Protein AF-A0A916G2P5-F1 (afdb_monomer)

Solvent-accessible surface area (backbone atoms only — not comparable to full-atom values): 8422 Å² total; per-residue (Å²): 133,71,67,78,41,78,45,79,66,48,78,42,62,60,66,67,52,51,50,53,52,50,51,51,64,76,68,56,55,96,84,54,54,54,76,46,82,44,68,42,59,69,83,65,44,74,37,31,62,71,50,58,76,79,34,54,72,51,93,83,86,60,53,74,47,79,46,82,51,50,77,87,84,64,90,80,86,89,87,80,57,37,81,73,88,63,69,71,56,83,27,40,26,67,98,71,38,76,87,64,87,82,81,35,42,34,80,77,75,42,90,55,58,66,65,62,51,50,53,52,52,50,58,51,48,54,67,70,70,53,131

Mean predicted aligned error: 5.01 Å

Radius of gyration: 16.38 Å; Cα contacts (8 Å, |Δi|>4): 140; chains: 1; bounding box: 35×36×46 Å

Secondary structure (DSSP, 8-state):
----EEEEEEE--HHHHHHHHHHHHHH--TTPPPEEEEEE-SS-EEE-TT--GGGB----S--EEE-S--SSS-PPP----SS---GGGGGB-GGG-TT-----HHHHH----HHHHHHHHHHHHHHHH--

Sequence (131 aa):
MSELVVRRLGRVEYEPTWRAMQDLTETRGADTPDEIWLCEHPPVYTLGQAGKPEHLLRDIGIPVVKIDRGGQITYHGLALNVDMDLAPYAAINPCGYEGMPVTQLRELCGIMDAQSVAARLTAHLQRQLQP

Nearest PDB structures (foldseek):
  1w66-assembly1_A  TM=8.169E-01  e=3.656E-06  Mycobacterium tuberculosis H37Rv
  6o7c-assembly1_A  TM=1.780E-01  e=6.744E+00  Lotus japonicus

Structure (mmCIF, N/CA/C/O backbone):
data_AF-A0A916G2P5-F1
#
_entry.id   AF-A0A916G2P5-F1
#
loop_
_atom_site.group_PDB
_atom_site.id
_atom_site.type_symbol
_atom_site.label_atom_id
_atom_site.label_alt_id
_atom_site.label_comp_id
_atom_site.label_asym_id
_atom_site.label_entity_id
_atom_site.label_seq_id
_atom_site.pdbx_PDB_ins_code
_atom_site.Cartn_x
_atom_site.Cartn_y
_atom_site.Cartn_z
_atom_site.occupancy
_atom_site.B_iso_or_equiv
_atom_site.auth_seq_id
_atom_site.auth_comp_id
_atom_site.auth_asym_id
_atom_site.auth_atom_id
_atom_site.pdbx_PDB_model_num
ATOM 1 N N . MET A 1 1 ? -8.775 3.534 27.818 1.00 57.59 1 MET A N 1
ATOM 2 C CA . MET A 1 1 ? -8.027 3.549 26.544 1.00 57.59 1 MET A CA 1
ATOM 3 C C . MET A 1 1 ? -8.474 2.323 25.777 1.00 57.59 1 MET A C 1
ATOM 5 O O . MET A 1 1 ? -8.513 1.261 26.389 1.00 57.59 1 MET A O 1
ATOM 9 N N . SER A 1 2 ? -8.946 2.491 24.543 1.00 64.44 2 SER A N 1
ATOM 10 C CA . SER A 1 2 ? -9.499 1.393 23.746 1.00 64.44 2 SER A CA 1
ATOM 11 C C . SER A 1 2 ? -8.392 0.439 23.287 1.00 64.44 2 SER A C 1
ATOM 13 O O . SER A 1 2 ? -7.237 0.826 23.127 1.00 64.44 2 SER A O 1
ATOM 15 N N . GLU A 1 3 ? -8.741 -0.837 23.145 1.00 82.06 3 GLU A N 1
ATOM 16 C CA . GLU A 1 3 ? -7.844 -1.875 22.641 1.00 82.06 3 GLU A CA 1
ATOM 17 C C . GLU A 1 3 ? -7.551 -1.643 21.149 1.00 82.06 3 GLU A C 1
ATOM 19 O O . GLU A 1 3 ? -8.470 -1.390 20.371 1.00 82.06 3 GLU A O 1
ATOM 24 N N . LEU A 1 4 ? -6.279 -1.737 20.745 1.00 89.25 4 LEU A N 1
ATOM 25 C CA . LEU A 1 4 ? -5.864 -1.644 19.342 1.00 89.25 4 LEU A CA 1
ATOM 26 C C . LEU A 1 4 ? -6.317 -2.894 18.574 1.00 89.25 4 LEU A C 1
ATOM 28 O O . LEU A 1 4 ? -5.801 -3.992 18.799 1.00 89.25 4 LEU A O 1
ATOM 32 N N . VAL A 1 5 ? -7.237 -2.724 17.626 1.00 92.12 5 VAL A N 1
ATOM 33 C CA . VAL A 1 5 ? -7.808 -3.823 16.839 1.00 92.12 5 VAL A CA 1
ATOM 34 C C . VAL A 1 5 ? -6.978 -4.074 15.582 1.00 92.12 5 VAL A C 1
ATOM 36 O O . VAL A 1 5 ? -6.696 -3.172 14.801 1.00 92.12 5 VAL A O 1
ATOM 39 N N . VAL A 1 6 ? -6.621 -5.332 15.327 1.00 92.62 6 VAL A N 1
ATOM 40 C CA . VAL A 1 6 ? -5.948 -5.741 14.086 1.00 92.62 6 VAL A CA 1
ATOM 41 C C . VAL A 1 6 ? -6.951 -6.428 13.164 1.00 92.62 6 VAL A C 1
ATOM 43 O O . VAL A 1 6 ? -7.404 -7.536 13.450 1.00 92.62 6 VAL A O 1
ATOM 46 N N . ARG A 1 7 ? -7.246 -5.819 12.013 1.00 94.00 7 ARG A N 1
ATOM 47 C CA . ARG A 1 7 ? -8.072 -6.411 10.955 1.00 94.00 7 ARG A CA 1
ATOM 48 C C . ARG A 1 7 ? -7.194 -7.059 9.890 1.00 94.00 7 ARG A C 1
ATOM 50 O O . ARG A 1 7 ? -6.355 -6.400 9.288 1.00 94.00 7 ARG A O 1
ATOM 57 N N . ARG A 1 8 ? -7.398 -8.352 9.629 1.00 94.62 8 ARG A N 1
ATOM 58 C CA . ARG A 1 8 ? -6.738 -9.095 8.540 1.00 94.62 8 ARG A CA 1
ATOM 59 C C . ARG A 1 8 ? -7.739 -9.289 7.408 1.00 94.62 8 ARG A C 1
ATOM 61 O O . ARG A 1 8 ? -8.588 -10.167 7.494 1.00 94.62 8 ARG A O 1
ATOM 68 N N . LEU A 1 9 ? -7.656 -8.450 6.382 1.00 95.44 9 LEU A N 1
ATOM 69 C CA . LEU A 1 9 ? -8.626 -8.411 5.283 1.00 95.44 9 LEU A CA 1
ATOM 70 C C . LEU A 1 9 ? -8.267 -9.373 4.141 1.00 95.44 9 LEU A C 1
ATOM 72 O O . LEU A 1 9 ? -9.120 -9.706 3.326 1.00 95.44 9 LEU A O 1
ATOM 76 N N . GLY A 1 10 ? -7.015 -9.839 4.088 1.00 94.50 10 GLY A N 1
ATOM 77 C CA . GLY A 1 10 ? -6.519 -10.645 2.973 1.00 94.50 10 GLY A CA 1
ATOM 78 C C . GLY A 1 10 ? -6.408 -9.812 1.697 1.00 94.50 10 GLY A C 1
ATOM 79 O O . GLY A 1 10 ? -6.049 -8.636 1.758 1.00 94.50 10 GLY A O 1
ATOM 80 N N . ARG A 1 11 ? -6.710 -10.418 0.544 1.00 95.81 11 ARG A N 1
ATOM 81 C CA . ARG A 1 11 ? -6.684 -9.730 -0.752 1.00 95.81 11 ARG A CA 1
ATOM 82 C C . ARG A 1 11 ? -8.028 -9.063 -1.040 1.00 95.81 11 ARG A C 1
ATOM 84 O O . ARG A 1 11 ? -9.035 -9.755 -1.158 1.00 95.81 11 ARG A O 1
ATOM 91 N N . VAL A 1 12 ? -8.031 -7.741 -1.185 1.00 97.06 12 VAL A N 1
ATOM 92 C CA . VAL A 1 12 ? -9.237 -6.910 -1.344 1.00 97.06 12 VAL A CA 1
ATOM 93 C C . VAL A 1 12 ? -9.031 -5.823 -2.397 1.00 97.06 12 VAL A C 1
ATOM 95 O O . VAL A 1 12 ? -7.911 -5.374 -2.629 1.00 97.06 12 VAL A O 1
ATOM 98 N N . GLU A 1 13 ? -10.109 -5.371 -3.032 1.00 97.12 13 GLU A N 1
ATOM 99 C CA . GLU A 1 13 ? -10.056 -4.264 -3.995 1.00 97.12 13 GLU A CA 1
ATOM 100 C C . GLU A 1 13 ? -9.654 -2.946 -3.321 1.00 97.12 13 GLU A C 1
ATOM 102 O O . GLU A 1 13 ? -10.048 -2.666 -2.185 1.00 97.12 13 GLU A O 1
ATOM 107 N N . TYR A 1 14 ? -8.886 -2.117 -4.030 1.00 94.69 14 TYR A N 1
ATOM 108 C CA . TYR A 1 14 ? -8.318 -0.899 -3.450 1.00 94.69 14 TYR A CA 1
ATOM 109 C C . TYR A 1 14 ? -9.380 0.142 -3.096 1.00 94.69 14 TYR A C 1
ATOM 111 O O . TYR A 1 14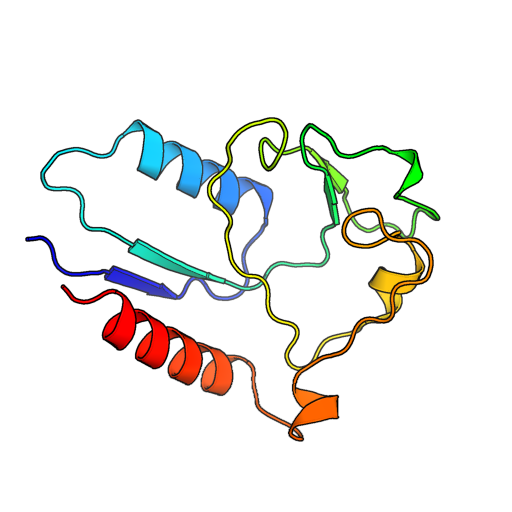 ? -9.445 0.597 -1.957 1.00 94.69 14 TYR A O 1
ATOM 119 N N . GLU A 1 15 ? -10.224 0.512 -4.062 1.00 93.62 15 GLU A N 1
ATOM 120 C CA . GLU A 1 15 ? -11.167 1.618 -3.893 1.00 93.62 15 GLU A CA 1
ATOM 121 C C . GLU A 1 15 ? -12.196 1.362 -2.777 1.00 93.62 15 GLU A C 1
ATOM 123 O O . GLU A 1 15 ? -12.306 2.219 -1.900 1.00 93.62 15 GLU A O 1
ATOM 128 N N . PRO A 1 16 ? -12.880 0.201 -2.699 1.00 95.62 16 PRO A N 1
ATOM 129 C CA . PRO A 1 16 ? -13.806 -0.067 -1.598 1.00 95.62 16 PRO A CA 1
ATOM 130 C C . PRO A 1 16 ? -13.117 -0.072 -0.229 1.00 95.62 16 PRO A C 1
ATOM 132 O O . PRO A 1 16 ? -13.685 0.405 0.749 1.00 95.62 16 PRO A O 1
ATOM 135 N N . THR A 1 17 ? -11.879 -0.572 -0.159 1.00 94.88 17 THR A N 1
ATOM 136 C CA . THR A 1 17 ? -11.105 -0.601 1.091 1.00 94.88 17 THR A CA 1
ATOM 137 C C . THR A 1 17 ? -10.731 0.808 1.538 1.00 94.88 17 THR A C 1
ATOM 139 O O . THR A 1 17 ? -10.913 1.149 2.702 1.00 94.88 17 THR A O 1
ATOM 142 N N . TRP A 1 18 ? -10.264 1.650 0.613 1.00 92.00 18 TRP A N 1
ATOM 143 C CA . TRP A 1 18 ? -9.959 3.053 0.889 1.00 92.00 18 TRP A CA 1
ATOM 144 C C . TRP A 1 18 ? -11.201 3.828 1.346 1.00 92.00 18 TRP A C 1
ATOM 146 O O . TRP A 1 18 ? -11.129 4.539 2.346 1.00 92.00 18 TRP A O 1
ATOM 156 N N . ARG A 1 19 ? -12.353 3.634 0.688 1.00 92.19 19 ARG A N 1
ATOM 157 C CA . ARG A 1 19 ? -13.628 4.237 1.111 1.00 92.19 19 ARG A CA 1
ATOM 158 C C . ARG A 1 19 ? -14.027 3.808 2.517 1.00 92.19 19 ARG A C 1
ATOM 160 O O . ARG A 1 19 ? -14.321 4.662 3.340 1.00 92.19 19 ARG A O 1
ATOM 167 N N . ALA A 1 20 ? -13.914 2.522 2.838 1.00 93.94 20 ALA 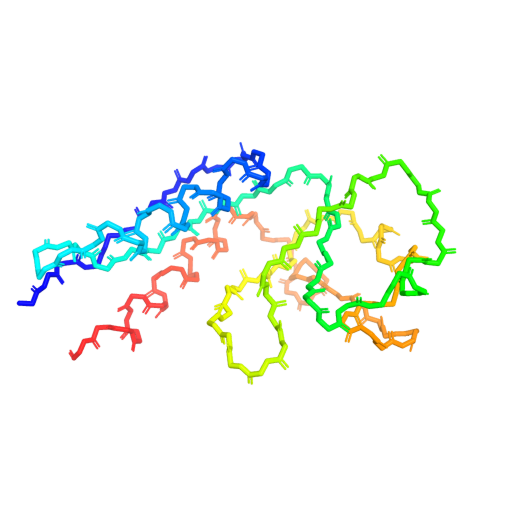A N 1
ATOM 168 C CA . ALA A 1 20 ? -14.207 2.036 4.182 1.00 93.94 20 ALA A CA 1
ATOM 169 C C . ALA A 1 20 ? -13.272 2.637 5.257 1.00 93.94 20 ALA A C 1
ATOM 171 O O . ALA A 1 20 ? -13.703 2.859 6.388 1.00 93.94 20 ALA A O 1
ATOM 172 N N . MET A 1 21 ? -12.011 2.943 4.919 1.00 90.75 21 MET A N 1
ATOM 173 C CA . M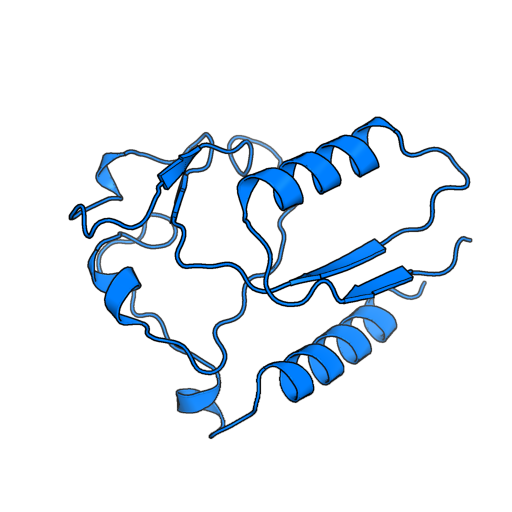ET A 1 21 ? -11.100 3.660 5.825 1.00 90.75 21 MET A CA 1
ATOM 174 C C . MET A 1 21 ? -11.505 5.130 6.022 1.00 90.75 21 MET A C 1
ATOM 176 O O . MET A 1 21 ? -11.401 5.642 7.140 1.00 90.75 21 MET A O 1
ATOM 180 N N . GLN A 1 22 ? -11.969 5.806 4.963 1.00 89.94 22 GLN A N 1
ATOM 181 C CA . GLN A 1 22 ? -12.531 7.158 5.063 1.00 89.94 22 GLN A CA 1
ATOM 182 C C . GLN A 1 22 ? -13.782 7.147 5.946 1.00 89.94 22 GLN A C 1
ATOM 184 O O . GLN A 1 22 ? -13.824 7.878 6.932 1.00 89.94 22 GLN A O 1
ATOM 189 N N . ASP A 1 23 ? -14.722 6.238 5.682 1.00 93.25 23 ASP A N 1
ATOM 190 C CA . ASP A 1 23 ? -15.968 6.105 6.441 1.00 93.25 23 ASP A CA 1
ATOM 191 C C . ASP A 1 23 ? -15.703 5.846 7.932 1.00 93.25 23 ASP A C 1
ATOM 193 O O . ASP A 1 23 ? -16.301 6.495 8.793 1.00 93.25 23 ASP A O 1
ATOM 197 N N . LEU A 1 24 ? -14.769 4.943 8.270 1.00 92.06 24 LEU A N 1
ATOM 198 C CA . LEU A 1 24 ? -14.366 4.703 9.662 1.00 92.06 24 LEU A CA 1
ATOM 199 C C . LEU A 1 24 ? -13.825 5.984 10.309 1.00 92.06 24 LEU A C 1
ATOM 201 O O . LEU A 1 24 ? -14.147 6.286 11.455 1.00 92.06 24 LEU A O 1
ATOM 205 N N . THR A 1 25 ? -13.002 6.738 9.581 1.00 88.94 25 THR A N 1
ATOM 206 C CA . THR A 1 25 ? -12.385 7.969 10.088 1.00 88.94 25 THR A CA 1
ATOM 207 C C . THR A 1 25 ? -13.408 9.086 10.279 1.00 88.94 25 THR A C 1
ATOM 209 O O . THR A 1 25 ? -13.329 9.814 11.264 1.00 88.94 25 THR A O 1
ATOM 212 N N . GLU A 1 26 ? -14.375 9.220 9.374 1.00 91.00 26 GLU A N 1
ATOM 213 C CA . GLU A 1 26 ? -15.427 10.240 9.437 1.00 91.00 26 GLU A CA 1
ATOM 214 C C . GLU A 1 26 ? -16.456 9.951 10.535 1.00 91.00 26 GLU A C 1
ATOM 216 O O . GLU A 1 26 ? -17.000 10.876 11.138 1.00 91.00 26 GLU A O 1
ATOM 221 N N . THR A 1 27 ? -16.712 8.670 10.811 1.00 93.00 27 THR A N 1
ATOM 222 C CA . THR A 1 27 ? -17.754 8.233 11.754 1.00 93.00 27 THR A CA 1
ATOM 223 C C . THR A 1 27 ? -17.232 7.883 13.150 1.00 93.00 27 THR A C 1
ATOM 225 O O . THR A 1 27 ? -18.035 7.597 14.042 1.00 93.00 27 THR A O 1
ATOM 228 N N . ARG A 1 28 ? -15.909 7.912 13.379 1.00 92.62 28 ARG A N 1
ATOM 229 C CA . ARG A 1 28 ? -15.318 7.546 14.677 1.00 92.62 28 ARG A CA 1
ATOM 230 C C . ARG A 1 28 ? -15.773 8.469 15.814 1.00 92.62 28 ARG A C 1
ATOM 232 O O . ARG A 1 28 ? -15.812 9.690 15.677 1.00 92.62 28 ARG A O 1
ATOM 239 N N . GLY A 1 29 ? -16.040 7.875 16.974 1.00 91.50 29 GLY A N 1
ATOM 240 C CA . GLY A 1 29 ? -16.337 8.557 18.235 1.00 91.50 29 GLY A CA 1
ATOM 241 C C . GLY A 1 29 ? -15.314 8.233 19.327 1.00 91.50 29 GLY A C 1
ATOM 242 O O . GLY A 1 29 ? -14.329 7.536 19.086 1.00 91.50 29 GLY A O 1
ATOM 243 N N . ALA A 1 30 ? -15.562 8.714 20.549 1.00 89.81 30 ALA A N 1
ATOM 244 C CA . ALA A 1 30 ? -14.679 8.491 21.703 1.00 89.81 30 ALA A CA 1
ATOM 245 C C . ALA A 1 30 ? -14.473 7.001 22.043 1.00 89.81 30 ALA A C 1
ATOM 247 O O . ALA A 1 30 ? -13.418 6.629 22.551 1.00 89.81 30 ALA A O 1
ATOM 248 N N . ASP A 1 31 ? -15.463 6.162 21.726 1.00 90.06 31 ASP A N 1
ATOM 249 C CA . ASP A 1 31 ? -15.447 4.723 22.004 1.00 90.06 31 ASP A CA 1
ATOM 250 C C . ASP A 1 31 ? -14.984 3.874 20.807 1.00 90.06 31 ASP A C 1
ATOM 252 O O . ASP A 1 31 ? -14.898 2.650 20.913 1.00 90.06 31 ASP A O 1
ATOM 256 N N . THR A 1 32 ? -14.680 4.490 19.658 1.00 91.44 32 THR A N 1
ATOM 257 C CA . THR A 1 32 ? -14.177 3.756 18.490 1.00 91.44 32 THR A CA 1
ATOM 258 C C . THR A 1 32 ? -12.725 3.335 18.740 1.00 91.44 32 THR A C 1
ATOM 260 O O . THR A 1 32 ? -11.880 4.205 18.977 1.00 91.44 32 THR A O 1
ATOM 263 N N . PRO A 1 33 ? -12.400 2.028 18.701 1.00 91.06 33 PRO A N 1
ATOM 264 C CA . PRO A 1 33 ? -11.026 1.572 18.870 1.00 91.06 33 PRO A CA 1
ATOM 265 C C . PRO A 1 33 ? -10.142 2.036 17.712 1.00 91.06 33 PRO A C 1
ATOM 267 O O . PRO A 1 33 ? -10.608 2.179 16.582 1.00 91.06 33 PRO A O 1
ATOM 270 N N . ASP A 1 34 ? -8.855 2.243 17.988 1.00 90.56 34 ASP A N 1
ATOM 271 C CA . ASP A 1 34 ? -7.875 2.398 16.916 1.00 90.56 34 ASP A CA 1
ATOM 272 C C . ASP A 1 34 ? -7.695 1.056 16.195 1.00 90.56 34 ASP A C 1
ATOM 274 O O . ASP A 1 34 ? -7.735 -0.013 16.815 1.00 90.56 34 ASP A O 1
ATOM 278 N N . GLU A 1 35 ? -7.492 1.100 14.878 1.00 92.06 35 GLU A N 1
ATOM 279 C CA . GLU A 1 35 ? -7.434 -0.101 14.049 1.00 92.06 35 GLU A CA 1
ATOM 280 C C . GLU A 1 35 ? -6.201 -0.129 13.136 1.00 92.06 35 GLU A C 1
ATOM 282 O O . GLU A 1 35 ? -5.815 0.877 12.544 1.00 92.06 35 GLU A O 1
ATOM 287 N N . ILE A 1 36 ? -5.615 -1.315 12.961 1.00 91.75 36 ILE A N 1
ATOM 288 C CA . ILE A 1 36 ? -4.616 -1.612 11.925 1.00 91.75 36 ILE A CA 1
ATOM 289 C C . ILE A 1 36 ? -5.250 -2.552 10.910 1.00 91.75 36 ILE A C 1
ATOM 291 O O . ILE A 1 36 ? -5.641 -3.667 11.255 1.00 91.75 36 ILE A O 1
ATOM 295 N N . TRP A 1 37 ? -5.323 -2.123 9.652 1.00 93.94 37 TRP A N 1
ATOM 296 C CA . TRP A 1 37 ? -5.872 -2.919 8.557 1.00 93.94 37 TRP A CA 1
ATOM 297 C C . TRP A 1 37 ? -4.729 -3.517 7.737 1.00 93.94 37 TRP A C 1
ATOM 299 O O . TRP A 1 37 ? -3.941 -2.802 7.125 1.00 93.94 37 TRP A O 1
ATOM 309 N N . LEU A 1 38 ? -4.631 -4.844 7.734 1.00 94.31 38 LEU A N 1
ATOM 310 C CA . LEU A 1 38 ? -3.668 -5.609 6.946 1.00 94.31 38 LEU A CA 1
ATOM 311 C C . LEU A 1 38 ? -4.376 -6.167 5.723 1.00 94.31 38 LEU A C 1
ATOM 313 O O . LEU A 1 38 ? -5.306 -6.969 5.851 1.00 94.31 38 LEU A O 1
ATOM 317 N N . CYS A 1 39 ? -3.913 -5.763 4.551 1.00 94.50 39 CYS A N 1
ATOM 318 C CA . CYS A 1 39 ? -4.480 -6.189 3.288 1.00 94.50 39 CYS A CA 1
ATOM 319 C C . CYS A 1 39 ? -3.420 -6.283 2.195 1.00 94.50 39 CYS A C 1
ATOM 321 O O . CYS A 1 39 ? -2.335 -5.711 2.293 1.00 94.50 39 CYS A O 1
ATOM 323 N N . GLU A 1 40 ? -3.782 -7.008 1.147 1.00 95.12 40 GLU A N 1
ATOM 324 C CA . GLU A 1 40 ? -3.126 -7.005 -0.150 1.00 95.12 40 GLU A CA 1
ATOM 325 C C . GLU A 1 40 ? -4.139 -6.522 -1.187 1.00 95.12 40 GLU A C 1
ATOM 327 O O . GLU A 1 40 ? -5.342 -6.756 -1.050 1.00 95.12 40 GLU A O 1
ATOM 332 N N . HIS A 1 41 ? -3.663 -5.890 -2.252 1.00 95.75 41 HIS A N 1
ATOM 333 C CA . HIS A 1 41 ? -4.519 -5.462 -3.351 1.00 95.75 41 HIS A CA 1
ATOM 334 C C . HIS A 1 41 ? -4.164 -6.214 -4.632 1.00 95.75 41 HIS A C 1
ATOM 336 O O . HIS A 1 41 ? -3.004 -6.585 -4.843 1.00 95.75 41 HIS A O 1
ATOM 342 N N . PRO A 1 42 ? -5.134 -6.439 -5.531 1.00 96.75 42 PRO A N 1
ATOM 343 C CA . PRO A 1 42 ? -4.818 -6.625 -6.938 1.00 96.75 42 PRO A CA 1
ATOM 344 C C . PRO A 1 42 ? -3.941 -5.484 -7.476 1.00 96.75 42 PRO A C 1
ATOM 346 O O . PRO A 1 42 ? -3.910 -4.407 -6.874 1.00 96.75 42 PRO A O 1
ATOM 349 N N . PRO A 1 43 ? -3.232 -5.694 -8.602 1.00 96.50 43 PRO A N 1
ATOM 350 C CA . PRO A 1 43 ? -2.414 -4.651 -9.205 1.00 96.50 43 PRO A CA 1
ATOM 351 C C . PRO A 1 43 ? -3.209 -3.357 -9.390 1.00 96.50 43 PRO A C 1
ATOM 353 O O . PRO A 1 43 ? -4.236 -3.335 -10.064 1.00 96.50 43 PRO A O 1
ATOM 356 N N . VAL A 1 44 ? -2.724 -2.283 -8.775 1.00 95.56 44 VAL A N 1
ATOM 357 C CA . VAL A 1 44 ? -3.347 -0.962 -8.804 1.00 95.56 44 VAL A CA 1
ATOM 358 C C . VAL A 1 44 ? -2.265 0.094 -8.639 1.00 95.56 44 VAL A C 1
ATOM 360 O O . VAL A 1 44 ? -1.392 -0.010 -7.774 1.00 95.56 44 VAL A O 1
ATOM 363 N N . TYR A 1 45 ? -2.324 1.133 -9.459 1.00 94.75 45 TYR A N 1
ATOM 364 C CA . TYR A 1 45 ? -1.583 2.357 -9.219 1.00 94.75 45 TYR A CA 1
ATOM 365 C C . TYR A 1 45 ? -2.480 3.349 -8.511 1.00 94.75 45 TYR A C 1
ATOM 367 O O . TYR A 1 45 ? -3.679 3.434 -8.765 1.00 94.75 45 TYR A O 1
ATOM 375 N N . THR A 1 46 ? -1.890 4.140 -7.629 1.00 92.19 46 THR A N 1
ATOM 376 C CA . THR A 1 46 ? -2.631 5.173 -6.921 1.00 92.19 46 THR A CA 1
ATOM 377 C C . THR A 1 46 ? -1.931 6.509 -7.100 1.00 92.19 46 THR A C 1
ATOM 379 O O . THR A 1 46 ? -0.709 6.608 -6.962 1.00 92.19 46 THR A O 1
ATOM 382 N N . LEU A 1 47 ? -2.702 7.536 -7.442 1.00 90.12 47 LEU A N 1
ATOM 383 C CA . LEU A 1 47 ? -2.205 8.879 -7.717 1.00 90.12 47 LEU A CA 1
ATOM 384 C C . LEU A 1 47 ? -2.754 9.831 -6.653 1.00 90.12 47 LEU A C 1
ATOM 386 O O . LEU A 1 47 ? -3.961 10.048 -6.574 1.00 90.12 47 LEU A O 1
ATOM 390 N N . GLY A 1 48 ? -1.863 10.351 -5.808 1.00 87.75 48 GLY A N 1
ATOM 391 C CA . GLY A 1 48 ? -2.211 11.325 -4.769 1.00 87.75 48 GLY A CA 1
ATOM 392 C C . GLY A 1 48 ? -2.551 12.711 -5.331 1.00 87.75 48 GLY A C 1
ATOM 393 O O . GLY A 1 48 ? -2.369 12.948 -6.523 1.00 87.75 48 GLY A O 1
ATOM 394 N N . GLN A 1 49 ? -2.969 13.655 -4.480 1.00 83.88 49 GLN A N 1
ATOM 395 C CA . GLN A 1 49 ? -3.408 14.994 -4.932 1.00 83.88 49 GLN A CA 1
ATOM 396 C C . GLN A 1 49 ? -2.288 15.804 -5.591 1.00 83.88 49 GLN A C 1
ATOM 398 O O . GLN A 1 49 ? -2.505 16.469 -6.598 1.00 83.88 49 GLN A O 1
ATOM 403 N N . ALA A 1 50 ? -1.073 15.728 -5.041 1.00 82.81 50 ALA A N 1
ATOM 404 C CA . ALA A 1 50 ? 0.119 16.325 -5.649 1.00 82.81 50 ALA A CA 1
ATOM 405 C C . ALA A 1 50 ? 0.725 15.446 -6.763 1.00 82.81 50 ALA A C 1
ATOM 407 O O . ALA A 1 50 ? 1.745 15.799 -7.356 1.00 82.81 50 ALA A O 1
ATOM 408 N N . GLY A 1 51 ? 0.127 14.278 -7.015 1.00 81.81 51 GLY A N 1
ATOM 409 C CA . GLY A 1 51 ? 0.560 13.329 -8.022 1.00 81.81 51 GLY A CA 1
ATOM 410 C C . GLY A 1 51 ? 0.315 13.862 -9.428 1.00 81.81 51 GLY A C 1
ATOM 411 O O . GLY A 1 51 ? -0.773 14.314 -9.775 1.00 81.81 51 GLY A O 1
ATOM 412 N N . LYS A 1 52 ? 1.353 13.766 -10.246 1.00 86.19 52 LYS A N 1
ATOM 413 C CA . LYS A 1 52 ? 1.386 14.219 -11.630 1.00 86.19 52 LYS A CA 1
ATOM 414 C C . LYS A 1 52 ? 1.151 13.043 -12.587 1.00 86.19 52 LYS A C 1
ATOM 416 O O . LYS A 1 52 ? 1.845 12.033 -12.435 1.00 86.19 52 LYS A O 1
ATOM 421 N N . PRO A 1 53 ? 0.198 13.119 -13.540 1.00 88.06 53 PRO A N 1
ATOM 422 C CA . PRO A 1 53 ? -0.053 12.047 -14.509 1.00 88.06 53 PRO A CA 1
ATOM 423 C C . PRO A 1 53 ? 1.193 11.624 -15.295 1.00 88.06 53 PRO A C 1
ATOM 425 O O . PRO A 1 53 ? 1.296 10.473 -15.696 1.00 88.06 53 PRO A O 1
ATOM 428 N N . GLU A 1 54 ? 2.162 12.525 -15.455 1.00 91.38 54 GLU A N 1
ATOM 429 C CA . GLU A 1 54 ? 3.436 12.289 -16.138 1.00 91.38 54 GLU A CA 1
ATOM 430 C C . GLU A 1 54 ? 4.320 11.250 -15.428 1.00 91.38 54 GLU A C 1
ATOM 432 O O . GLU A 1 54 ? 5.260 10.724 -16.018 1.00 91.38 54 GLU A O 1
ATOM 437 N N . HIS A 1 55 ? 4.032 10.925 -14.163 1.00 90.88 55 HIS A N 1
ATOM 438 C CA . HIS A 1 55 ? 4.695 9.825 -13.465 1.00 90.88 55 HIS A CA 1
ATOM 439 C C . HIS A 1 55 ? 4.190 8.443 -13.897 1.00 90.88 55 HIS A C 1
ATOM 441 O O . HIS A 1 55 ? 4.811 7.451 -13.523 1.00 90.88 55 HIS A O 1
ATOM 447 N N . LEU A 1 56 ? 3.109 8.358 -14.679 1.00 92.62 56 LEU A N 1
ATOM 448 C CA . LEU A 1 56 ? 2.747 7.156 -15.422 1.00 92.62 56 LEU A CA 1
ATOM 449 C C . LEU A 1 56 ? 3.461 7.199 -16.775 1.00 92.62 56 LEU A C 1
ATOM 451 O O . LEU A 1 56 ? 3.060 7.922 -17.683 1.00 92.62 56 LEU A O 1
ATOM 455 N N . LEU A 1 57 ? 4.532 6.422 -16.905 1.00 93.69 57 LEU A N 1
ATOM 456 C CA . LEU A 1 57 ? 5.369 6.420 -18.104 1.00 93.69 57 LEU A CA 1
ATOM 457 C C . LEU A 1 57 ? 4.729 5.622 -19.240 1.00 93.69 57 LEU A C 1
ATOM 459 O O . LEU A 1 57 ? 4.892 5.957 -20.413 1.00 93.69 57 LEU A O 1
ATOM 463 N N . ARG A 1 58 ? 4.042 4.526 -18.897 1.00 95.06 58 ARG A N 1
ATOM 464 C CA . ARG A 1 58 ? 3.393 3.618 -19.849 1.00 95.06 58 ARG A CA 1
ATOM 465 C C . ARG A 1 58 ? 2.125 3.036 -19.237 1.00 95.06 58 ARG A C 1
ATOM 467 O O . ARG A 1 58 ? 2.151 2.575 -18.100 1.00 95.06 58 ARG A O 1
ATOM 474 N N . ASP A 1 59 ? 1.048 2.997 -20.012 1.00 94.56 59 ASP A N 1
ATOM 475 C CA . ASP A 1 59 ? -0.150 2.242 -19.645 1.00 94.56 59 ASP A CA 1
ATOM 476 C C . ASP A 1 59 ? 0.078 0.751 -19.935 1.00 94.56 59 ASP A C 1
ATOM 478 O O . ASP A 1 59 ? 0.358 0.360 -21.070 1.00 94.56 59 ASP A O 1
ATOM 482 N N . ILE A 1 60 ? 0.003 -0.069 -18.888 1.00 96.06 60 ILE A N 1
ATOM 483 C CA . ILE A 1 60 ? 0.145 -1.529 -18.959 1.00 96.06 60 ILE A CA 1
ATOM 484 C C . ILE A 1 60 ? -1.143 -2.258 -18.548 1.00 96.06 60 ILE A C 1
ATOM 486 O O . ILE A 1 60 ? -1.106 -3.442 -18.221 1.00 96.06 60 ILE A O 1
ATOM 490 N N . GLY A 1 61 ? -2.281 -1.557 -18.536 1.00 95.31 61 GLY A N 1
ATOM 491 C CA . GLY A 1 61 ? -3.585 -2.113 -18.170 1.00 95.31 61 GLY A CA 1
ATOM 492 C C . GLY A 1 61 ? -3.827 -2.236 -16.662 1.00 95.31 61 GLY A C 1
ATOM 493 O O . GLY A 1 61 ? -4.828 -2.825 -16.256 1.00 95.31 61 GLY A O 1
ATOM 494 N N . ILE A 1 62 ? -2.939 -1.687 -15.826 1.00 96.19 62 ILE A N 1
ATOM 495 C CA . ILE A 1 62 ? -3.156 -1.575 -14.378 1.00 96.19 62 ILE A CA 1
ATOM 496 C C . ILE A 1 62 ? -3.981 -0.310 -14.100 1.00 96.19 62 ILE A C 1
ATOM 498 O O . ILE A 1 62 ? -3.578 0.776 -14.525 1.00 96.19 62 ILE A O 1
ATOM 502 N N . PRO A 1 63 ? -5.106 -0.409 -13.369 1.00 94.94 63 PRO A N 1
ATOM 503 C CA . PRO A 1 63 ? -5.947 0.743 -13.075 1.00 94.94 63 PRO A CA 1
ATOM 504 C C . PRO A 1 63 ? -5.204 1.787 -12.238 1.00 94.94 63 PRO A C 1
ATOM 506 O O . PRO A 1 63 ? -4.459 1.455 -11.314 1.00 94.94 63 PRO A O 1
ATOM 509 N N . VAL A 1 64 ? -5.457 3.062 -12.537 1.00 94.62 64 VAL A N 1
ATOM 510 C CA . VAL A 1 64 ? -4.942 4.205 -11.777 1.00 94.62 64 VAL A CA 1
ATOM 511 C C . VAL A 1 64 ? -6.086 4.831 -10.988 1.00 94.62 64 VAL A C 1
ATOM 513 O O . VAL A 1 64 ? -6.980 5.449 -11.565 1.00 94.62 64 VAL A O 1
ATOM 516 N N . VAL A 1 65 ? -6.046 4.711 -9.663 1.00 91.38 65 VAL A N 1
ATOM 517 C CA . VAL A 1 65 ? -7.044 5.302 -8.763 1.00 91.38 65 VAL A CA 1
ATOM 518 C C . VAL A 1 65 ? -6.519 6.630 -8.225 1.00 91.38 65 VAL A C 1
ATOM 520 O O . VAL A 1 65 ? -5.470 6.690 -7.578 1.00 91.38 65 VAL A O 1
ATOM 523 N N . LYS A 1 66 ? -7.247 7.718 -8.489 1.00 90.50 66 LYS A N 1
ATOM 524 C CA . LYS A 1 66 ? -6.963 9.023 -7.880 1.00 90.50 66 LYS A CA 1
ATOM 525 C C . LYS A 1 66 ? -7.500 9.050 -6.459 1.00 90.50 66 LYS A C 1
ATOM 527 O O . LYS A 1 66 ? -8.654 8.704 -6.234 1.00 90.50 66 LYS A O 1
ATOM 532 N N . ILE A 1 67 ? -6.677 9.505 -5.530 1.00 87.56 67 ILE A N 1
ATOM 533 C CA . ILE A 1 67 ? -6.992 9.506 -4.102 1.00 87.56 67 ILE A CA 1
ATOM 534 C C . ILE A 1 67 ? -6.527 10.792 -3.427 1.00 87.56 67 ILE A C 1
ATOM 536 O O . ILE A 1 67 ? -5.843 11.631 -4.010 1.00 87.56 67 ILE A O 1
ATOM 540 N N . ASP A 1 68 ? -6.911 10.949 -2.171 1.00 81.56 68 ASP A N 1
ATOM 541 C CA . ASP A 1 68 ? -6.678 12.123 -1.333 1.00 81.56 68 ASP A CA 1
ATOM 542 C C . ASP A 1 68 ? -5.340 12.109 -0.571 1.00 81.56 68 ASP A C 1
ATOM 544 O O . ASP A 1 68 ? -5.047 13.047 0.169 1.00 81.56 68 ASP A O 1
ATOM 548 N N . ARG A 1 69 ? -4.478 11.098 -0.776 1.00 73.62 69 ARG A N 1
ATOM 549 C CA . ARG A 1 69 ? -3.163 11.046 -0.111 1.00 73.62 69 ARG A CA 1
ATOM 550 C C . ARG A 1 69 ? -2.177 12.082 -0.674 1.00 73.62 69 ARG A C 1
ATOM 552 O O . ARG A 1 69 ? -1.972 12.161 -1.886 1.00 73.62 69 ARG A O 1
ATOM 559 N N . GLY A 1 70 ? -1.494 12.808 0.215 1.00 66.81 70 GLY A N 1
ATOM 560 C CA . GLY A 1 70 ? -0.490 13.839 -0.112 1.00 66.81 70 GLY A CA 1
ATOM 561 C C . GLY A 1 70 ? -1.096 15.171 -0.574 1.00 66.81 70 GLY A C 1
ATOM 562 O O . GLY A 1 70 ? -2.207 15.192 -1.077 1.00 66.81 70 GLY A O 1
ATOM 563 N N . GLY A 1 71 ? -0.380 16.289 -0.401 1.00 54.47 71 GLY A N 1
ATOM 564 C CA . GLY A 1 71 ? -0.838 17.622 -0.829 1.00 54.47 71 GLY A CA 1
ATOM 565 C C . GLY A 1 71 ? -0.401 18.746 0.109 1.00 54.47 71 GLY A C 1
ATOM 566 O O . GLY A 1 71 ? 0.197 19.709 -0.360 1.00 54.47 71 GLY A O 1
ATOM 567 N N . GLN A 1 72 ? -0.640 18.603 1.422 1.00 48.59 72 GLN A N 1
ATOM 568 C CA . GLN A 1 72 ? -0.175 19.545 2.461 1.00 48.59 72 GLN A CA 1
ATOM 569 C C . GLN A 1 72 ? 0.111 18.841 3.808 1.00 48.59 72 GLN A C 1
ATOM 571 O O . GLN A 1 72 ? 1.251 18.848 4.258 1.00 48.59 72 GLN A O 1
ATOM 576 N N . ILE A 1 73 ? -0.872 18.161 4.415 1.00 45.31 73 ILE A N 1
ATOM 577 C CA . ILE A 1 73 ? -0.713 17.279 5.594 1.00 45.31 73 ILE A CA 1
ATOM 578 C C . ILE A 1 73 ? -1.557 16.025 5.331 1.00 45.31 73 ILE A C 1
ATOM 580 O O . ILE A 1 73 ? -2.728 16.142 4.988 1.00 45.31 73 ILE A O 1
ATOM 584 N N . THR A 1 74 ? -0.978 14.829 5.432 1.00 51.75 74 THR A N 1
ATOM 585 C CA . THR A 1 74 ? -1.677 13.559 5.170 1.00 51.75 74 THR A CA 1
ATOM 586 C C . THR A 1 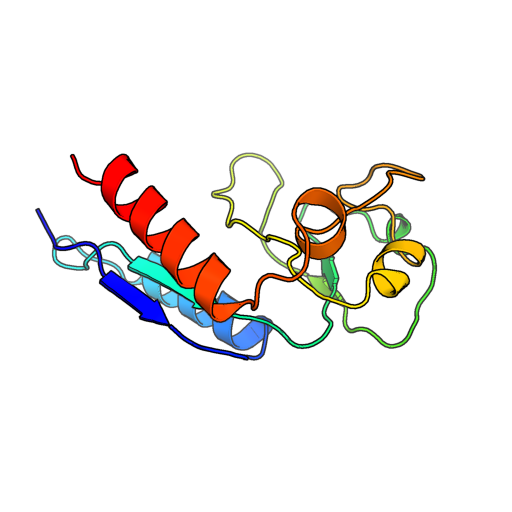74 ? -1.190 12.503 6.163 1.00 51.75 74 THR A C 1
ATOM 588 O O . THR A 1 74 ? -0.015 12.506 6.529 1.00 51.75 74 THR A O 1
ATOM 591 N N . TYR A 1 75 ? -2.074 11.612 6.612 1.00 50.84 75 TYR A N 1
ATOM 592 C CA . TYR A 1 75 ? -1.666 10.418 7.352 1.00 50.84 75 TYR A CA 1
ATOM 593 C C . TYR A 1 75 ? -1.361 9.303 6.353 1.00 50.84 75 TYR A C 1
ATOM 595 O O . TYR A 1 75 ? -2.164 8.995 5.473 1.00 50.84 75 TYR A O 1
ATOM 603 N N . HIS A 1 76 ? -0.165 8.729 6.461 1.00 62.25 76 HIS A N 1
ATOM 604 C CA . HIS A 1 76 ? 0.314 7.700 5.547 1.00 62.25 76 HIS A CA 1
ATOM 605 C C . HIS A 1 76 ? -0.015 6.301 6.071 1.00 62.25 76 HIS A C 1
ATOM 607 O O . HIS A 1 76 ? 0.192 6.004 7.246 1.00 62.25 76 HIS A O 1
ATOM 613 N N . GLY A 1 77 ? -0.463 5.425 5.171 1.00 76.69 77 GLY A N 1
ATOM 614 C CA . GLY A 1 77 ? -0.341 3.982 5.360 1.00 76.69 77 GLY A CA 1
ATOM 615 C C . GLY A 1 77 ? 1.073 3.494 5.025 1.00 76.69 77 GLY A C 1
ATOM 616 O O . GLY A 1 77 ? 1.884 4.230 4.460 1.00 76.69 77 GLY A O 1
ATOM 617 N N . LEU A 1 78 ? 1.352 2.232 5.341 1.00 88.19 78 LEU A N 1
ATOM 618 C CA . LEU A 1 78 ? 2.591 1.542 4.981 1.00 88.19 78 LEU A CA 1
ATOM 619 C C . LEU A 1 78 ? 2.306 0.525 3.870 1.00 88.19 78 LEU A C 1
ATOM 621 O O . LEU A 1 78 ? 1.387 -0.278 3.996 1.00 88.19 78 LEU A O 1
ATOM 625 N N . ALA A 1 79 ? 3.128 0.526 2.821 1.00 91.19 79 ALA A N 1
ATOM 626 C CA . ALA A 1 79 ? 3.181 -0.540 1.824 1.00 91.19 79 ALA A CA 1
ATOM 627 C C . ALA A 1 79 ? 4.561 -1.205 1.881 1.00 91.19 79 ALA A C 1
ATOM 629 O O . ALA A 1 79 ? 5.576 -0.514 1.980 1.00 91.19 79 ALA A O 1
ATOM 630 N N . LEU A 1 80 ? 4.598 -2.537 1.841 1.00 93.44 80 LEU A N 1
ATOM 631 C CA . LEU A 1 80 ? 5.822 -3.324 1.969 1.00 93.44 80 LEU A CA 1
ATOM 632 C C . LEU A 1 80 ? 5.854 -4.421 0.905 1.00 93.44 80 LEU A C 1
ATOM 634 O O . LEU A 1 80 ? 4.980 -5.284 0.878 1.00 93.44 80 LEU A O 1
ATOM 638 N N . ASN A 1 81 ? 6.888 -4.411 0.066 1.00 94.94 81 ASN A N 1
ATOM 639 C CA . ASN A 1 81 ? 7.085 -5.430 -0.961 1.00 94.94 81 ASN A CA 1
ATOM 640 C C . ASN A 1 81 ? 7.709 -6.682 -0.331 1.00 94.94 81 ASN A C 1
ATOM 642 O O . ASN A 1 81 ? 8.801 -6.611 0.240 1.00 94.94 81 ASN A O 1
ATOM 646 N N . VAL A 1 82 ? 7.028 -7.826 -0.431 1.00 94.50 82 VAL A N 1
ATOM 647 C CA . VAL A 1 82 ? 7.471 -9.086 0.192 1.00 94.50 82 VAL A CA 1
ATOM 648 C C . VAL A 1 82 ? 8.046 -10.054 -0.839 1.00 94.50 82 VAL A C 1
ATOM 650 O O . VAL A 1 82 ? 9.260 -10.243 -0.881 1.00 94.50 82 VAL A O 1
ATOM 653 N N . ASP A 1 83 ? 7.177 -10.642 -1.658 1.00 93.81 83 ASP A N 1
ATOM 654 C CA . ASP A 1 83 ? 7.506 -11.558 -2.753 1.00 93.81 83 ASP A CA 1
ATOM 655 C C . ASP A 1 83 ? 6.469 -11.351 -3.861 1.00 93.81 83 ASP A C 1
ATOM 657 O O . ASP A 1 83 ? 5.434 -12.015 -3.907 1.00 93.81 83 ASP A O 1
ATOM 661 N N . MET A 1 84 ? 6.688 -10.326 -4.681 1.00 92.62 84 MET A N 1
ATOM 662 C CA . MET A 1 84 ? 5.748 -9.882 -5.707 1.00 92.62 84 MET A CA 1
ATOM 663 C C . MET A 1 84 ? 6.456 -9.620 -7.035 1.00 92.62 84 MET A C 1
ATOM 665 O O . MET A 1 84 ? 7.676 -9.465 -7.100 1.00 92.62 84 MET A O 1
ATOM 669 N N . ASP A 1 85 ? 5.671 -9.531 -8.108 1.00 94.25 85 ASP A N 1
ATOM 670 C CA . ASP A 1 85 ? 6.175 -9.041 -9.386 1.00 94.25 85 ASP A CA 1
ATOM 671 C C . ASP A 1 85 ? 6.487 -7.539 -9.289 1.00 94.25 85 ASP A C 1
ATOM 673 O O . ASP A 1 85 ? 5.601 -6.722 -9.026 1.00 94.25 85 ASP A O 1
ATOM 677 N N . LEU A 1 86 ? 7.756 -7.178 -9.500 1.00 95.31 86 LEU A N 1
ATOM 678 C CA . LEU A 1 86 ? 8.222 -5.791 -9.507 1.00 95.31 86 LEU A CA 1
ATOM 679 C C . LEU A 1 86 ? 8.162 -5.143 -10.900 1.00 95.31 86 LEU A C 1
ATOM 681 O O . LEU A 1 86 ? 8.366 -3.933 -11.002 1.00 95.31 86 LEU A O 1
ATOM 685 N N . ALA A 1 87 ? 7.848 -5.887 -11.970 1.00 95.00 87 ALA A N 1
ATOM 686 C CA . ALA A 1 87 ? 7.755 -5.346 -13.329 1.00 95.00 87 ALA A CA 1
ATOM 687 C C . ALA A 1 87 ? 6.829 -4.116 -13.461 1.00 95.00 87 ALA A C 1
ATOM 689 O O . ALA A 1 87 ? 7.193 -3.191 -14.197 1.00 95.00 87 ALA A O 1
ATOM 690 N N . PRO A 1 88 ? 5.698 -4.009 -12.726 1.00 95.38 88 PRO A N 1
ATOM 691 C CA . PRO A 1 88 ? 4.870 -2.804 -12.735 1.00 95.38 88 PRO A CA 1
ATOM 692 C C . PRO A 1 88 ? 5.597 -1.518 -12.316 1.00 95.38 88 PRO A C 1
ATOM 694 O O . PRO A 1 88 ? 5.197 -0.436 -12.744 1.00 95.38 88 PRO A O 1
ATOM 697 N N . TYR A 1 89 ? 6.672 -1.584 -11.526 1.00 94.31 89 TYR A N 1
ATOM 698 C CA . TYR A 1 89 ? 7.433 -0.384 -11.161 1.00 94.31 89 TYR A CA 1
ATOM 699 C C . TYR A 1 89 ? 8.170 0.236 -12.354 1.00 94.31 89 TYR A C 1
ATOM 701 O O . TYR A 1 89 ? 8.378 1.442 -12.371 1.00 94.31 89 TYR A O 1
ATOM 709 N N . ALA A 1 90 ? 8.482 -0.538 -13.398 1.00 93.69 90 ALA A N 1
ATOM 710 C CA . ALA A 1 90 ? 9.126 -0.034 -14.614 1.00 93.69 90 ALA A CA 1
ATOM 711 C C . ALA A 1 90 ? 8.180 0.754 -15.546 1.00 93.69 90 ALA A C 1
ATOM 713 O O . ALA A 1 90 ? 8.580 1.187 -16.632 1.00 93.69 90 ALA A O 1
ATOM 714 N N . ALA A 1 91 ? 6.901 0.882 -15.189 1.00 94.38 91 ALA A N 1
ATOM 715 C CA . ALA A 1 91 ? 5.921 1.680 -15.924 1.00 94.38 91 ALA A CA 1
ATOM 716 C C . ALA A 1 91 ? 5.609 3.020 -15.236 1.00 94.38 91 ALA A C 1
ATOM 718 O O . ALA A 1 91 ? 4.832 3.810 -15.773 1.00 94.38 91 ALA A O 1
ATOM 719 N N . ILE A 1 92 ? 6.222 3.296 -14.080 1.00 93.44 92 ILE A N 1
ATOM 720 C CA . ILE A 1 92 ? 5.978 4.502 -13.288 1.00 93.44 92 ILE A CA 1
ATOM 721 C C . ILE A 1 92 ? 7.282 5.120 -12.772 1.00 93.44 92 ILE A C 1
ATOM 723 O O . ILE A 1 92 ? 8.299 4.446 -12.663 1.00 93.44 92 ILE A O 1
ATOM 727 N N . ASN A 1 93 ? 7.222 6.391 -12.379 1.00 91.00 93 ASN A N 1
ATOM 728 C CA . ASN A 1 93 ? 8.211 7.015 -11.499 1.00 91.00 93 ASN A CA 1
ATOM 729 C C . ASN A 1 93 ? 7.712 6.898 -10.047 1.00 91.00 93 ASN A C 1
ATOM 731 O O . ASN A 1 93 ? 6.876 7.710 -9.626 1.00 91.00 93 ASN A O 1
ATOM 735 N N . PRO A 1 94 ? 8.138 5.876 -9.275 1.00 86.94 94 PRO A N 1
ATOM 736 C CA . PRO A 1 94 ? 7.608 5.640 -7.937 1.00 86.94 94 PRO A CA 1
ATOM 737 C C . PRO A 1 94 ? 7.923 6.822 -7.020 1.00 86.94 94 PRO A C 1
ATOM 739 O O . PRO A 1 94 ? 9.029 7.358 -7.018 1.00 86.94 94 PRO A O 1
ATOM 742 N N . CYS A 1 95 ? 6.921 7.264 -6.256 1.00 83.25 95 CYS A N 1
ATOM 743 C CA . CYS A 1 95 ? 7.015 8.455 -5.401 1.00 83.25 95 CYS A CA 1
ATOM 744 C C . CYS A 1 95 ? 7.457 9.740 -6.143 1.00 83.25 95 CYS A C 1
ATOM 746 O O . CYS A 1 95 ? 7.847 10.708 -5.500 1.00 83.25 95 CYS A O 1
ATOM 748 N N . GLY A 1 96 ? 7.380 9.761 -7.480 1.00 83.12 96 GLY A N 1
ATOM 749 C CA . GLY A 1 96 ? 7.825 10.867 -8.327 1.00 83.12 96 GLY A CA 1
ATOM 750 C C . GLY A 1 96 ? 9.319 10.867 -8.672 1.00 83.12 96 GLY A C 1
ATOM 751 O O . GLY A 1 96 ? 9.755 11.754 -9.404 1.00 83.12 96 GLY A O 1
ATOM 752 N N . TYR A 1 97 ? 10.097 9.890 -8.197 1.00 85.12 97 TYR A N 1
ATOM 753 C CA . TYR A 1 97 ? 11.527 9.793 -8.484 1.00 85.12 97 TYR A CA 1
ATOM 754 C C . TYR A 1 97 ? 11.781 8.998 -9.763 1.00 85.12 97 TYR A C 1
ATOM 756 O O . TYR A 1 97 ? 11.401 7.832 -9.878 1.00 85.12 97 TYR A O 1
ATOM 764 N N . GLU A 1 98 ? 12.444 9.633 -10.724 1.00 89.69 98 GLU A N 1
ATOM 765 C CA . GLU A 1 98 ? 12.818 8.995 -11.981 1.00 89.69 98 GLU A CA 1
ATOM 766 C C . GLU A 1 98 ? 13.910 7.943 -11.767 1.00 89.69 98 GLU A C 1
ATOM 768 O O . GLU A 1 98 ? 14.903 8.188 -11.080 1.00 89.69 98 GLU A O 1
ATOM 773 N N . GLY A 1 99 ? 13.711 6.756 -12.345 1.00 84.94 99 GLY A N 1
ATOM 774 C CA . GLY A 1 99 ? 14.699 5.674 -12.328 1.00 84.94 99 GLY A CA 1
ATOM 775 C C . GLY A 1 99 ? 15.015 5.096 -10.943 1.00 84.94 99 GLY A C 1
ATOM 776 O O . GLY A 1 99 ? 15.995 4.364 -10.809 1.00 84.94 99 GLY A O 1
ATOM 777 N N . MET A 1 100 ? 14.222 5.412 -9.912 1.00 88.12 100 MET A N 1
ATOM 778 C CA . MET A 1 100 ? 14.455 4.909 -8.559 1.00 88.12 100 MET A CA 1
ATOM 779 C C . MET A 1 100 ? 14.295 3.379 -8.523 1.00 88.12 100 MET A C 1
ATOM 781 O O . MET A 1 100 ? 13.209 2.877 -8.828 1.00 88.12 100 MET A O 1
ATOM 785 N N . PRO A 1 101 ? 15.339 2.625 -8.130 1.00 89.50 101 PRO A N 1
ATOM 786 C CA . PRO A 1 101 ? 15.236 1.181 -7.999 1.00 89.50 101 PRO A CA 1
ATOM 787 C C . PRO A 1 101 ? 14.318 0.816 -6.831 1.00 89.50 101 PRO A C 1
ATOM 789 O O . PRO A 1 101 ? 14.315 1.469 -5.786 1.00 89.50 101 PRO A O 1
ATOM 792 N N . VAL A 1 102 ? 13.562 -0.264 -7.005 1.00 93.94 102 VAL A N 1
ATOM 793 C CA . VAL A 1 102 ? 12.665 -0.827 -5.993 1.00 93.94 102 VAL A CA 1
ATOM 794 C C . VAL A 1 102 ? 13.123 -2.247 -5.686 1.00 93.94 102 VAL A C 1
ATOM 796 O O . VAL A 1 102 ? 13.567 -2.959 -6.581 1.00 93.94 102 VAL A O 1
ATOM 799 N N . THR A 1 103 ? 13.027 -2.649 -4.421 1.00 94.75 103 THR A N 1
ATOM 800 C CA . THR A 1 103 ? 13.370 -4.000 -3.955 1.00 94.75 103 THR A CA 1
ATOM 801 C C . THR A 1 103 ? 12.236 -4.568 -3.099 1.00 94.75 103 THR A C 1
ATOM 803 O O . THR A 1 103 ? 11.183 -3.941 -2.930 1.00 94.75 103 THR A O 1
ATOM 806 N N . GLN A 1 104 ? 12.441 -5.770 -2.576 1.00 94.69 104 GLN A N 1
ATOM 807 C CA . GLN A 1 104 ? 11.479 -6.542 -1.802 1.00 94.69 104 GLN A CA 1
ATOM 808 C C . GLN A 1 104 ? 12.188 -7.433 -0.780 1.00 94.69 104 GLN A C 1
ATOM 810 O O . GLN A 1 104 ? 13.364 -7.771 -0.936 1.00 94.69 104 GLN A O 1
ATOM 815 N N . LEU A 1 105 ? 11.472 -7.853 0.265 1.00 95.12 105 LEU A N 1
ATOM 816 C CA . LEU A 1 105 ? 12.058 -8.670 1.333 1.00 95.12 105 LEU A CA 1
ATOM 817 C C . LEU A 1 105 ? 12.658 -9.982 0.830 1.00 95.12 105 LEU A C 1
ATOM 819 O O . LEU A 1 105 ? 13.693 -10.394 1.350 1.00 95.12 105 LEU A O 1
ATOM 823 N N . ARG A 1 106 ? 12.067 -10.607 -0.195 1.00 94.12 106 ARG A N 1
ATOM 824 C CA . ARG A 1 106 ? 12.615 -11.827 -0.792 1.00 94.12 106 ARG A CA 1
ATOM 825 C C . ARG A 1 106 ? 14.065 -11.669 -1.250 1.00 94.12 106 ARG A C 1
ATOM 827 O O . ARG A 1 106 ? 14.857 -12.594 -1.086 1.00 94.12 106 ARG A O 1
ATOM 834 N N . GLU A 1 107 ? 14.410 -10.518 -1.817 1.00 94.12 107 GLU A N 1
ATOM 835 C CA . GLU A 1 107 ? 15.760 -10.228 -2.312 1.00 94.12 107 GLU A CA 1
ATOM 836 C C . GLU A 1 107 ? 16.724 -9.895 -1.171 1.00 94.12 107 GLU A C 1
ATOM 838 O O . GLU A 1 107 ? 17.889 -10.283 -1.213 1.00 94.12 107 GLU A O 1
ATOM 843 N N . LEU A 1 108 ? 16.238 -9.201 -0.139 1.00 93.94 108 LEU A N 1
ATOM 844 C CA . LEU A 1 108 ? 17.068 -8.717 0.966 1.00 93.94 108 LEU A CA 1
ATOM 845 C C . LEU A 1 108 ? 17.306 -9.762 2.062 1.00 9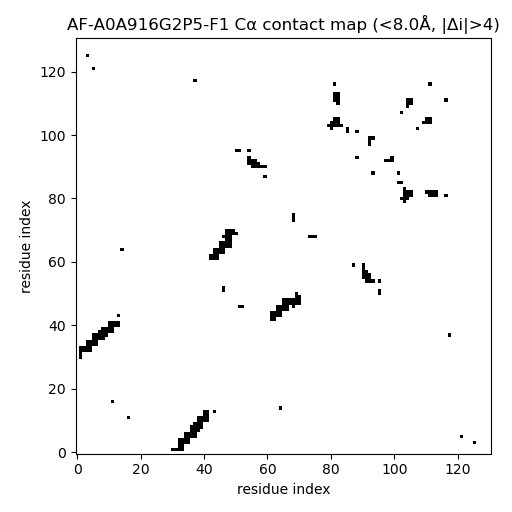3.94 108 LEU A C 1
ATOM 847 O O . LEU A 1 108 ? 18.340 -9.739 2.728 1.00 93.94 1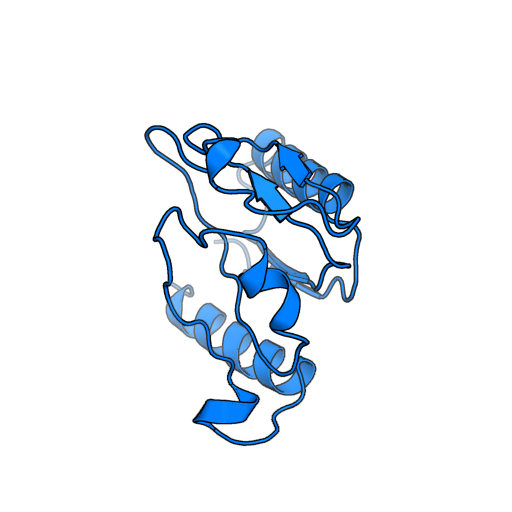08 LEU A O 1
ATOM 851 N N . CYS A 1 109 ? 16.336 -10.642 2.306 1.00 89.44 109 CYS A N 1
ATOM 852 C CA . CYS A 1 109 ? 16.312 -11.528 3.472 1.00 89.44 109 CYS A CA 1
ATOM 853 C C . CYS A 1 109 ? 16.011 -12.997 3.127 1.00 89.44 109 CYS A C 1
ATOM 855 O O . CYS A 1 109 ? 15.922 -13.822 4.038 1.00 89.44 109 CYS A O 1
ATOM 857 N N . GLY A 1 110 ? 15.860 -13.336 1.842 1.00 87.88 110 GLY A N 1
ATOM 858 C CA . GLY A 1 110 ? 15.393 -14.649 1.394 1.00 87.88 110 GLY A CA 1
ATOM 859 C C . GLY A 1 110 ? 1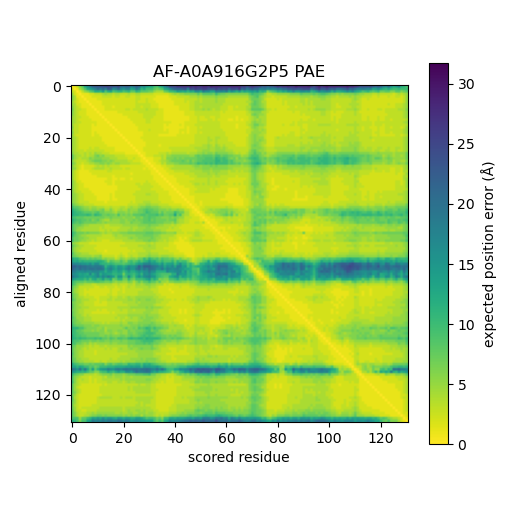3.868 -14.785 1.448 1.00 87.88 110 GLY A C 1
ATOM 860 O O . GLY A 1 110 ? 13.154 -13.858 1.825 1.00 87.88 110 GLY A O 1
ATOM 861 N N . ILE A 1 111 ? 13.347 -15.947 1.044 1.00 71.19 111 ILE A N 1
ATOM 862 C CA . ILE A 1 111 ? 11.897 -16.163 0.923 1.00 71.19 111 ILE A CA 1
ATOM 863 C C . ILE A 1 111 ? 11.242 -16.119 2.310 1.00 71.19 111 ILE A C 1
ATOM 865 O O . ILE A 1 111 ? 11.498 -16.968 3.164 1.00 71.19 111 ILE A O 1
ATOM 869 N N . MET A 1 112 ? 10.359 -15.142 2.500 1.00 79.75 112 MET A N 1
ATOM 870 C CA . MET A 1 112 ? 9.399 -15.078 3.596 1.00 79.75 112 MET A CA 1
ATOM 871 C C . MET A 1 112 ? 8.017 -14.938 2.973 1.00 79.75 112 MET A C 1
ATOM 873 O O . MET A 1 112 ? 7.821 -14.086 2.109 1.00 79.75 112 MET A O 1
ATOM 877 N N . ASP A 1 113 ? 7.064 -15.763 3.391 1.00 87.62 113 ASP A N 1
ATOM 878 C CA . ASP A 1 113 ? 5.691 -15.618 2.925 1.00 87.62 113 ASP A CA 1
ATOM 879 C C . ASP A 1 113 ? 5.045 -14.352 3.525 1.00 87.62 113 ASP A C 1
ATOM 881 O O . ASP A 1 113 ? 5.392 -13.899 4.625 1.00 87.62 113 ASP A O 1
ATOM 885 N N . ALA A 1 114 ? 4.086 -13.775 2.799 1.00 88.75 114 ALA A N 1
ATOM 886 C CA . ALA A 1 114 ? 3.419 -12.537 3.196 1.00 88.75 114 ALA A CA 1
ATOM 887 C C . ALA A 1 114 ? 2.722 -12.640 4.563 1.00 88.75 114 ALA A C 1
ATOM 889 O O . ALA A 1 114 ? 2.683 -11.657 5.306 1.00 88.75 114 ALA A O 1
ATOM 890 N N . GLN A 1 115 ? 2.225 -13.823 4.948 1.00 89.25 115 GLN A N 1
ATOM 891 C CA . GLN A 1 115 ? 1.540 -14.008 6.229 1.00 89.25 115 GLN A CA 1
ATOM 892 C C . GLN A 1 115 ? 2.518 -13.931 7.403 1.00 89.25 115 GLN A C 1
ATOM 894 O O . GLN A 1 115 ? 2.242 -13.240 8.388 1.00 89.25 115 GLN A O 1
ATOM 899 N N . SER A 1 116 ? 3.678 -14.580 7.287 1.00 90.75 116 SER A N 1
ATOM 900 C CA . SER A 1 116 ? 4.763 -14.505 8.268 1.00 90.75 116 SER A CA 1
ATOM 901 C C . SER A 1 116 ? 5.271 -13.074 8.438 1.00 90.75 116 SER A C 1
ATOM 903 O O . SER A 1 116 ? 5.470 -12.615 9.568 1.00 90.75 116 SER A O 1
ATOM 905 N N . VAL A 1 11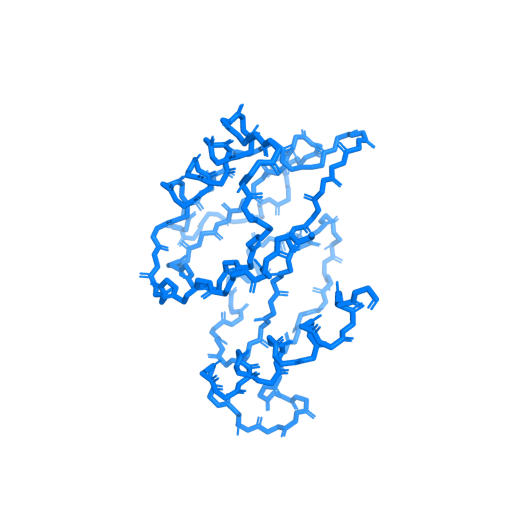7 ? 5.444 -12.341 7.334 1.00 93.19 117 VAL A N 1
ATOM 906 C CA . VAL A 1 117 ? 5.839 -10.924 7.376 1.00 93.19 117 VAL A CA 1
ATOM 907 C C . VAL A 1 117 ? 4.760 -10.080 8.045 1.00 93.19 117 VAL A C 1
ATOM 909 O O . VAL A 1 117 ? 5.073 -9.331 8.971 1.00 93.19 117 VAL A O 1
ATOM 912 N N . ALA A 1 118 ? 3.494 -10.242 7.650 1.00 92.12 118 ALA A N 1
ATOM 913 C CA . ALA A 1 118 ? 2.373 -9.530 8.252 1.00 92.12 118 ALA A CA 1
ATOM 914 C C . ALA A 1 118 ? 2.304 -9.780 9.764 1.00 92.12 118 ALA A C 1
ATOM 916 O O . ALA A 1 118 ? 2.203 -8.837 10.539 1.00 92.12 118 ALA A O 1
ATOM 917 N N . ALA A 1 119 ? 2.432 -11.032 10.213 1.00 91.12 119 ALA A N 1
ATOM 918 C CA . ALA A 1 119 ? 2.439 -11.365 11.636 1.00 91.12 119 ALA A CA 1
ATOM 919 C C . ALA A 1 119 ? 3.568 -10.654 12.403 1.00 91.12 119 ALA A C 1
ATOM 921 O O . ALA A 1 119 ? 3.320 -10.076 13.464 1.00 91.12 119 ALA A O 1
ATOM 922 N N . ARG A 1 120 ? 4.792 -10.649 11.859 1.00 92.69 120 ARG A N 1
ATOM 923 C CA . ARG A 1 120 ? 5.947 -9.980 12.481 1.00 92.69 120 ARG A CA 1
ATOM 924 C C . ARG A 1 120 ? 5.783 -8.464 12.522 1.00 92.69 120 ARG A C 1
ATOM 926 O O . ARG A 1 120 ? 6.037 -7.861 13.565 1.00 92.69 120 ARG A O 1
ATOM 933 N N . LEU A 1 121 ? 5.349 -7.866 11.413 1.00 92.38 121 LEU A N 1
ATOM 934 C CA . LEU A 1 121 ? 5.128 -6.428 11.293 1.00 92.38 121 LEU A CA 1
ATOM 935 C C . LEU A 1 121 ? 4.059 -5.962 12.280 1.00 92.38 121 LEU A C 1
ATOM 937 O O . LEU A 1 121 ? 4.300 -5.041 13.052 1.00 92.38 121 LEU A O 1
ATOM 941 N N . THR A 1 122 ? 2.908 -6.632 12.322 1.00 91.38 122 THR A N 1
ATOM 942 C CA . THR A 1 122 ? 1.833 -6.271 13.249 1.00 91.38 122 THR A CA 1
ATOM 943 C C . THR A 1 122 ? 2.260 -6.416 14.698 1.00 91.38 122 THR A C 1
ATOM 945 O O . THR A 1 122 ? 2.033 -5.501 15.479 1.00 91.38 122 THR A O 1
ATOM 948 N N . ALA A 1 123 ? 2.931 -7.513 15.061 1.00 91.31 123 ALA A N 1
ATOM 949 C CA . ALA A 1 123 ? 3.421 -7.689 16.423 1.00 91.31 123 ALA A CA 1
ATOM 950 C C . ALA A 1 123 ? 4.422 -6.587 16.812 1.00 91.31 123 ALA A C 1
ATOM 952 O O . ALA A 1 123 ? 4.446 -6.150 17.961 1.00 91.31 123 ALA A O 1
ATOM 953 N N . HIS A 1 124 ? 5.257 -6.134 15.870 1.00 92.69 124 HIS A N 1
ATOM 954 C CA . HIS A 1 124 ? 6.153 -5.002 16.089 1.00 92.69 124 HIS A CA 1
ATOM 955 C C . HIS A 1 124 ? 5.378 -3.693 16.286 1.00 92.69 124 HIS A C 1
ATOM 957 O O . HIS A 1 124 ? 5.607 -3.015 17.284 1.00 92.69 124 HIS A O 1
ATOM 963 N N . LEU A 1 125 ? 4.428 -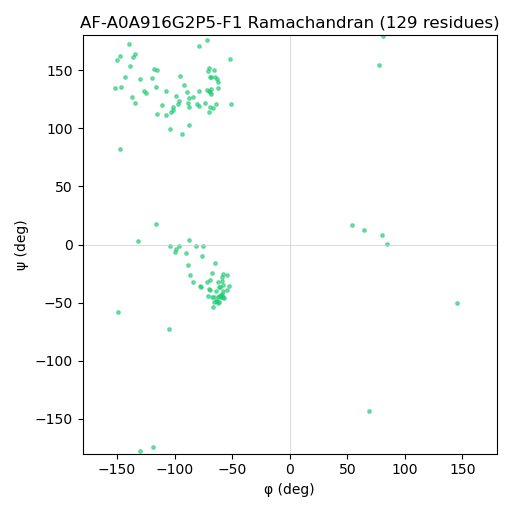3.378 15.400 1.00 90.75 125 LEU A N 1
ATOM 964 C CA . LEU A 1 125 ? 3.601 -2.172 15.495 1.00 90.75 125 LEU A CA 1
ATOM 965 C C . LEU A 1 125 ? 2.793 -2.136 16.794 1.00 90.75 125 LEU A C 1
ATOM 967 O O . LEU A 1 125 ? 2.806 -1.124 17.480 1.00 90.75 125 LEU A O 1
ATOM 971 N N . GLN A 1 126 ? 2.169 -3.246 17.190 1.00 88.88 126 GLN A N 1
ATOM 972 C CA . GLN A 1 126 ? 1.427 -3.330 18.449 1.00 88.88 126 GLN A CA 1
ATOM 973 C C . GLN A 1 126 ? 2.312 -3.009 19.658 1.00 88.88 126 GLN A C 1
ATOM 975 O O . GLN A 1 126 ? 1.874 -2.289 20.541 1.00 88.88 126 GLN A O 1
ATOM 980 N N . ARG A 1 127 ? 3.570 -3.473 19.688 1.00 90.12 127 ARG A N 1
ATOM 981 C CA . ARG A 1 127 ? 4.501 -3.133 20.779 1.00 90.12 127 ARG A CA 1
ATOM 982 C C . ARG A 1 127 ? 4.942 -1.669 20.778 1.00 90.12 127 ARG A C 1
ATOM 984 O O . ARG A 1 127 ? 5.278 -1.159 21.834 1.00 90.12 127 ARG A O 1
ATOM 991 N N . GLN A 1 128 ? 5.025 -1.033 19.610 1.00 89.50 128 GLN A N 1
ATOM 992 C CA . GLN A 1 128 ? 5.491 0.355 19.477 1.00 89.50 128 GLN A CA 1
ATOM 993 C C . GLN A 1 128 ? 4.368 1.383 19.653 1.00 89.50 128 GLN A C 1
ATOM 995 O O . GLN A 1 128 ? 4.637 2.524 20.006 1.00 89.50 128 GLN A O 1
ATOM 1000 N N . LEU A 1 129 ? 3.127 0.989 19.365 1.00 85.31 129 LEU A N 1
ATOM 1001 C CA . LEU A 1 129 ? 1.942 1.846 19.429 1.00 85.31 129 LEU A CA 1
ATOM 1002 C C . LEU A 1 129 ? 1.137 1.651 20.722 1.00 85.31 129 LEU A C 1
ATOM 1004 O O . LEU A 1 129 ? 0.177 2.380 20.953 1.00 85.31 129 LEU A O 1
ATOM 1008 N N . GLN A 1 130 ? 1.507 0.674 21.554 1.00 69.31 130 GLN A N 1
ATOM 1009 C CA . GLN A 1 130 ? 1.002 0.578 22.920 1.00 69.31 130 GLN A CA 1
ATOM 1010 C C . GLN A 1 130 ? 1.562 1.747 23.755 1.00 69.31 130 GLN A C 1
ATOM 1012 O O . GLN A 1 130 ? 2.770 1.980 23.695 1.00 69.31 130 GLN A O 1
ATOM 1017 N N . PRO A 1 131 ? 0.706 2.491 24.481 1.00 60.00 131 PRO A N 1
ATOM 1018 C CA . PRO A 1 131 ? 1.124 3.615 25.319 1.00 60.00 131 PRO A CA 1
ATOM 1019 C C . PRO A 1 131 ? 1.973 3.194 26.524 1.00 60.00 131 PRO A C 1
ATOM 1021 O O . PRO A 1 131 ? 1.816 2.045 27.002 1.00 60.00 131 PRO A O 1
#

Foldseek 3Di:
DADEAEAEPEEDADPVVVVVVVVCVVPDDPHRHHYDYHYDYDQAAEAEPPRDPVQQQDDPPHYYHYDHADDPDHDDDDDAAAPDDPVVVVRGCVVVNPPDDDDHCCVVPNHDDPVNVVVVVVVVCSVVVDD

pLDDT: mean 88.34, std 10.58, range [45.31, 97.12]